Protein AF-A0A843YGQ3-F1 (afdb_monomer_lite)

Radius of gyration: 13.39 Å; chains: 1; bounding box: 24×21×46 Å

Secondary structure (DSSP, 8-state):
--HHHHHHHHHHHHHHHHHS-HHHHHHHHHHHHHHHHHHHHTT----HHHHHHHHHHHHHHHHHHHHT---

Structure (mmCIF, N/CA/C/O backbone):
data_AF-A0A843YGQ3-F1
#
_entry.id   AF-A0A843YGQ3-F1
#
loop_
_atom_site.group_PDB
_atom_site.id
_atom_site.type_symbol
_atom_site.label_atom_id
_atom_site.label_alt_id
_atom_site.label_comp_id
_atom_site.label_asym_id
_atom_site.label_entity_id
_atom_site.label_seq_id
_atom_site.pdbx_PDB_ins_code
_atom_site.Cartn_x
_atom_site.Cartn_y
_atom_site.Cartn_z
_atom_site.occupancy
_atom_site.B_iso_or_equiv
_atom_site.auth_seq_id
_atom_site.auth_comp_id
_atom_site.auth_asym_id
_atom_site.auth_atom_id
_atom_site.pdbx_PDB_model_num
ATOM 1 N N . ME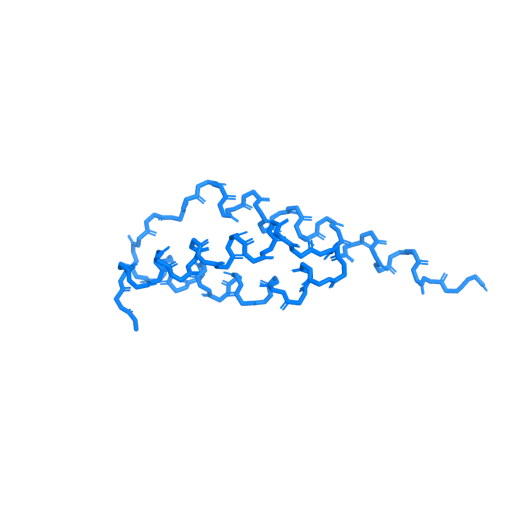T A 1 1 ? -1.360 -6.120 14.369 1.00 61.91 1 MET A N 1
ATOM 2 C CA . MET A 1 1 ? -1.222 -4.670 14.137 1.00 61.91 1 MET A CA 1
ATOM 3 C C . MET A 1 1 ? -2.537 -4.018 14.491 1.00 61.91 1 MET A C 1
ATOM 5 O O . MET A 1 1 ? -3.575 -4.531 14.092 1.00 61.91 1 MET A O 1
ATOM 9 N N . ASN A 1 2 ? -2.507 -2.931 15.249 1.00 85.50 2 ASN A N 1
ATOM 10 C CA . ASN A 1 2 ? -3.694 -2.105 15.454 1.00 85.50 2 ASN A CA 1
ATOM 11 C C . ASN A 1 2 ? -3.961 -1.244 14.209 1.00 85.50 2 ASN A C 1
ATOM 13 O O . ASN A 1 2 ? -3.067 -1.027 13.389 1.00 85.50 2 ASN A O 1
ATOM 17 N N . THR A 1 3 ? -5.168 -0.692 14.085 1.00 86.44 3 THR A N 1
ATOM 18 C CA . THR A 1 3 ? -5.572 0.145 12.942 1.00 86.44 3 THR A CA 1
ATOM 19 C C . THR A 1 3 ? -4.579 1.272 12.630 1.00 86.44 3 THR A C 1
ATOM 21 O O . THR A 1 3 ? -4.248 1.503 11.470 1.00 86.44 3 THR A O 1
ATOM 24 N N . SER A 1 4 ? -4.037 1.944 13.651 1.00 86.25 4 SER A N 1
ATOM 25 C CA . SER A 1 4 ?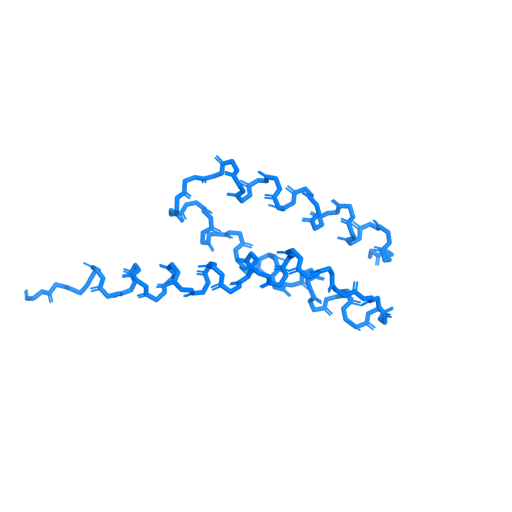 -3.044 3.016 13.472 1.00 86.25 4 SER A CA 1
ATOM 26 C C . SER A 1 4 ? -1.715 2.522 12.890 1.00 86.25 4 SER A C 1
ATOM 28 O O . SER A 1 4 ? -1.083 3.226 12.099 1.00 86.25 4 SER A O 1
ATOM 30 N N . GLU A 1 5 ? -1.293 1.308 13.246 1.00 88.12 5 GLU A N 1
ATOM 31 C CA . GLU A 1 5 ? -0.083 0.689 12.696 1.00 88.12 5 GLU A CA 1
ATOM 32 C C . GLU A 1 5 ? -0.295 0.292 11.235 1.00 88.12 5 GLU A C 1
ATOM 34 O O . GLU A 1 5 ? 0.566 0.568 10.404 1.00 88.12 5 GLU A O 1
ATOM 39 N N . LEU A 1 6 ? -1.466 -0.264 10.902 1.00 87.75 6 LEU A N 1
ATOM 40 C CA . LEU A 1 6 ? -1.842 -0.575 9.521 1.00 87.75 6 LEU A CA 1
ATOM 41 C C . LEU A 1 6 ? -1.876 0.684 8.649 1.00 87.75 6 LEU A C 1
ATOM 43 O O . LEU A 1 6 ? -1.347 0.673 7.543 1.00 87.75 6 LEU A O 1
ATOM 47 N N . LEU A 1 7 ? -2.433 1.791 9.150 1.00 87.38 7 LEU A N 1
ATOM 48 C CA . LEU A 1 7 ? -2.449 3.070 8.432 1.00 87.38 7 LEU A CA 1
ATOM 49 C C . LEU A 1 7 ? -1.043 3.647 8.234 1.00 87.38 7 LEU A C 1
ATOM 51 O O . LEU A 1 7 ? -0.744 4.200 7.176 1.00 87.38 7 LEU A O 1
ATOM 55 N N . THR A 1 8 ? -0.176 3.526 9.240 1.00 90.44 8 THR A N 1
ATOM 56 C CA . THR A 1 8 ? 1.216 3.993 9.158 1.00 90.44 8 THR A CA 1
ATOM 57 C C . THR A 1 8 ? 2.000 3.166 8.148 1.00 90.44 8 THR A C 1
ATOM 59 O O . THR A 1 8 ? 2.679 3.716 7.282 1.00 90.44 8 THR A O 1
ATOM 62 N N . TYR A 1 9 ? 1.846 1.846 8.206 1.00 90.25 9 TYR A N 1
ATOM 63 C CA . TYR A 1 9 ? 2.479 0.930 7.275 1.00 90.25 9 TYR A CA 1
ATOM 64 C C . TYR A 1 9 ? 1.953 1.116 5.845 1.00 90.25 9 TYR A C 1
ATOM 66 O O . TYR A 1 9 ? 2.745 1.174 4.909 1.00 90.25 9 TYR A O 1
ATOM 74 N N . ALA A 1 10 ? 0.647 1.340 5.670 1.00 88.06 10 ALA A N 1
ATOM 75 C CA . ALA A 1 10 ? 0.055 1.647 4.370 1.00 88.06 10 ALA A CA 1
ATOM 76 C C . ALA A 1 10 ? 0.614 2.941 3.757 1.00 88.06 10 ALA A C 1
ATOM 78 O O . ALA A 1 10 ? 0.913 2.972 2.566 1.00 88.06 10 ALA A O 1
ATOM 79 N N . LYS A 1 11 ? 0.809 3.997 4.560 1.00 89.69 11 LYS A N 1
ATOM 80 C CA . LYS A 1 11 ? 1.476 5.231 4.105 1.00 89.69 11 LYS A CA 1
ATOM 81 C C . LYS A 1 11 ? 2.925 4.978 3.704 1.00 89.69 11 LYS A C 1
ATOM 83 O O . LYS A 1 11 ? 3.400 5.539 2.724 1.00 89.69 11 LYS A O 1
ATOM 88 N N . HIS A 1 12 ? 3.636 4.145 4.458 1.00 91.12 12 HIS A N 1
ATOM 89 C CA . HIS A 1 12 ? 5.016 3.811 4.135 1.00 91.12 12 HIS A CA 1
ATOM 90 C C . HIS A 1 12 ? 5.111 3.014 2.823 1.00 91.12 12 HIS A C 1
ATOM 92 O O . HIS A 1 12 ? 5.943 3.332 1.977 1.00 91.12 12 HIS A O 1
ATOM 98 N N . LEU A 1 13 ? 4.206 2.052 2.617 1.00 89.69 13 LEU A N 1
ATOM 99 C CA . LEU A 1 13 ? 4.050 1.331 1.352 1.00 89.69 13 LEU A CA 1
ATOM 100 C C . LEU A 1 13 ? 3.717 2.274 0.194 1.00 89.69 13 LEU A C 1
ATOM 102 O O . LEU A 1 13 ? 4.340 2.173 -0.854 1.00 89.69 13 LEU A O 1
ATOM 106 N N . GLU A 1 14 ? 2.794 3.221 0.383 1.00 89.88 14 GLU A N 1
ATOM 107 C CA . GLU A 1 14 ? 2.465 4.234 -0.630 1.00 89.88 14 GLU A CA 1
ATOM 108 C C . GLU A 1 14 ? 3.716 5.011 -1.065 1.00 89.88 14 GLU A C 1
ATOM 110 O O . GLU A 1 14 ? 3.976 5.136 -2.258 1.00 89.88 14 GLU A O 1
ATOM 115 N N . GLN A 1 15 ? 4.531 5.481 -0.116 1.00 91.06 15 GLN A N 1
ATOM 116 C CA . GLN A 1 15 ? 5.775 6.193 -0.428 1.00 91.06 15 GLN A CA 1
ATOM 117 C C . GLN A 1 15 ? 6.778 5.313 -1.183 1.00 91.06 15 GLN A C 1
ATOM 119 O O . GLN A 1 15 ? 7.393 5.780 -2.140 1.00 91.06 15 GLN A O 1
ATOM 124 N N . GLN A 1 16 ? 6.923 4.044 -0.793 1.00 90.38 16 GLN A N 1
ATOM 125 C CA . GLN A 1 16 ? 7.806 3.107 -1.491 1.00 90.38 16 GLN A CA 1
ATOM 126 C C . GLN A 1 16 ? 7.328 2.816 -2.913 1.00 90.38 16 GLN A C 1
ATOM 128 O O . GLN A 1 16 ? 8.137 2.811 -3.834 1.00 90.38 16 GLN A O 1
ATOM 133 N N . ILE A 1 17 ? 6.021 2.641 -3.114 1.00 88.12 17 ILE A N 1
ATOM 134 C CA . ILE A 1 17 ? 5.430 2.428 -4.437 1.00 88.12 17 ILE A CA 1
ATOM 135 C C . ILE A 1 17 ? 5.646 3.667 -5.307 1.00 88.12 17 ILE A C 1
ATOM 137 O O . ILE A 1 17 ? 6.106 3.553 -6.438 1.00 88.12 17 ILE A O 1
ATOM 141 N N . LEU A 1 18 ? 5.392 4.867 -4.786 1.00 87.00 18 LEU A N 1
ATOM 142 C CA . LEU A 1 18 ? 5.617 6.101 -5.541 1.00 87.00 18 LEU A CA 1
ATOM 143 C C . LEU A 1 18 ? 7.095 6.287 -5.924 1.00 87.00 18 LEU A C 1
ATOM 145 O O . LEU A 1 18 ? 7.371 6.729 -7.039 1.00 87.00 18 LEU A O 1
ATOM 149 N N . ALA A 1 19 ? 8.023 5.906 -5.041 1.00 89.56 19 ALA A N 1
ATOM 150 C CA . ALA A 1 19 ? 9.465 5.975 -5.281 1.00 89.56 19 ALA A CA 1
ATOM 151 C C . ALA A 1 19 ? 10.015 4.840 -6.168 1.00 89.56 19 ALA A C 1
ATOM 153 O O . ALA A 1 19 ? 11.085 4.994 -6.756 1.00 89.56 19 ALA A O 1
ATOM 154 N N . ALA A 1 20 ? 9.321 3.705 -6.263 1.00 87.50 20 ALA A N 1
ATOM 155 C CA . ALA A 1 20 ? 9.741 2.567 -7.071 1.00 87.50 20 ALA A CA 1
ATOM 156 C C . ALA A 1 20 ? 9.442 2.777 -8.565 1.00 87.50 20 ALA A C 1
ATOM 158 O O . ALA A 1 20 ? 8.482 3.450 -8.941 1.00 87.50 20 ALA A O 1
ATOM 159 N N . SER A 1 21 ? 10.255 2.152 -9.419 1.00 80.62 21 SER A N 1
ATOM 160 C CA . SER A 1 21 ? 9.996 2.008 -10.858 1.00 80.62 21 SER A CA 1
ATOM 161 C C . SER A 1 21 ? 8.839 1.037 -11.109 1.00 80.62 21 SER A C 1
ATOM 163 O O . SER A 1 21 ? 8.549 0.205 -10.251 1.00 80.62 21 SER A O 1
ATOM 165 N N . ASP A 1 22 ? 8.211 1.086 -12.283 1.00 73.75 22 ASP A N 1
ATOM 166 C CA . ASP A 1 22 ? 6.977 0.337 -12.582 1.00 73.75 22 ASP A CA 1
ATOM 167 C C . ASP A 1 22 ? 7.068 -1.171 -12.294 1.00 73.75 22 ASP A C 1
ATOM 169 O O . ASP A 1 22 ? 6.177 -1.742 -11.670 1.00 73.75 22 ASP A O 1
ATOM 173 N N . THR A 1 23 ? 8.197 -1.808 -12.598 1.00 75.31 23 THR A N 1
ATOM 174 C CA . THR A 1 23 ? 8.428 -3.225 -12.268 1.00 75.31 23 THR A CA 1
ATOM 175 C C . THR A 1 23 ? 8.547 -3.472 -10.757 1.00 75.31 23 THR A C 1
ATOM 177 O O . THR A 1 23 ? 8.071 -4.478 -10.232 1.00 75.31 23 THR A O 1
ATOM 180 N N . GLY A 1 24 ? 9.163 -2.538 -10.025 1.00 80.94 24 GLY A N 1
ATOM 181 C CA . GLY A 1 24 ? 9.296 -2.609 -8.568 1.00 80.94 24 GLY A CA 1
ATOM 182 C C . GLY A 1 24 ? 7.967 -2.368 -7.853 1.00 80.94 24 GLY A C 1
ATOM 183 O O . GLY A 1 24 ? 7.675 -3.028 -6.859 1.00 80.94 24 GLY A O 1
ATOM 184 N N . ARG A 1 25 ? 7.120 -1.489 -8.399 1.00 84.62 25 ARG A N 1
ATOM 185 C CA . ARG A 1 25 ? 5.774 -1.193 -7.890 1.00 84.62 25 ARG A CA 1
ATOM 186 C C . ARG A 1 25 ? 4.886 -2.432 -7.812 1.00 84.62 25 ARG A C 1
ATOM 188 O O . ARG A 1 25 ? 4.223 -2.644 -6.797 1.00 84.62 25 ARG A O 1
ATOM 195 N N . LEU A 1 26 ? 4.938 -3.291 -8.829 1.00 84.31 26 LEU A N 1
ATOM 196 C CA . LEU A 1 26 ? 4.173 -4.541 -8.870 1.00 84.31 26 LEU A CA 1
ATOM 197 C C . LEU A 1 26 ? 4.526 -5.502 -7.728 1.00 84.31 26 LEU A C 1
ATOM 199 O O . LEU A 1 26 ? 3.652 -6.191 -7.204 1.00 84.31 26 LEU A O 1
ATOM 203 N N . SER A 1 27 ? 5.777 -5.489 -7.264 1.00 86.50 27 SER A N 1
ATOM 204 C CA . SER A 1 27 ? 6.206 -6.322 -6.131 1.00 86.50 27 SER A CA 1
ATOM 205 C C . SER A 1 27 ? 5.561 -5.902 -4.803 1.00 86.50 27 SER A C 1
ATOM 207 O O . SER A 1 27 ? 5.433 -6.716 -3.885 1.00 86.50 27 SER A O 1
ATOM 209 N N . PHE A 1 28 ? 5.104 -4.651 -4.696 1.00 87.75 28 PHE A N 1
ATOM 210 C CA . PHE A 1 28 ? 4.409 -4.133 -3.517 1.00 87.75 28 PHE A CA 1
ATOM 211 C C . PHE A 1 28 ? 2.889 -4.329 -3.570 1.00 87.75 28 PHE A C 1
ATOM 213 O O . PHE A 1 28 ? 2.243 -4.254 -2.525 1.00 87.75 28 PHE A O 1
ATOM 220 N N . GLN A 1 29 ? 2.303 -4.625 -4.735 1.00 86.69 29 GLN A N 1
ATOM 221 C CA . GLN A 1 29 ? 0.863 -4.867 -4.889 1.00 86.69 29 GLN A CA 1
ATOM 222 C C . GLN A 1 29 ? 0.307 -5.932 -3.917 1.00 86.69 29 GLN A C 1
ATOM 224 O O . GLN A 1 29 ? -0.671 -5.640 -3.222 1.00 86.69 29 GLN A O 1
ATOM 229 N N . PRO A 1 30 ? 0.901 -7.137 -3.766 1.00 89.25 30 PRO A N 1
ATOM 230 C CA . PRO A 1 30 ? 0.388 -8.125 -2.813 1.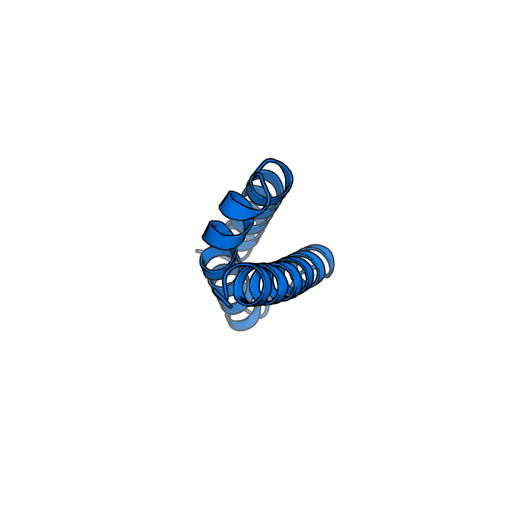00 89.25 30 PRO A CA 1
ATOM 231 C C . PRO A 1 30 ? 0.466 -7.641 -1.357 1.00 89.25 30 PRO A C 1
ATOM 233 O O . PRO A 1 30 ? -0.436 -7.928 -0.567 1.00 89.25 30 PRO A O 1
ATOM 236 N N . GLN A 1 31 ? 1.501 -6.869 -1.006 1.00 90.25 31 GLN A N 1
ATOM 237 C CA . GLN A 1 31 ? 1.652 -6.293 0.334 1.00 90.25 31 GLN A CA 1
ATOM 238 C C . GLN A 1 31 ? 0.601 -5.207 0.588 1.00 90.25 31 GLN A C 1
ATOM 240 O O . GLN A 1 31 ? -0.054 -5.218 1.629 1.00 90.25 31 GLN A O 1
ATOM 245 N N . LEU A 1 32 ? 0.369 -4.321 -0.385 1.00 90.06 32 LEU A N 1
ATOM 246 C CA . LEU A 1 32 ? -0.675 -3.301 -0.320 1.00 90.06 32 LEU A CA 1
ATOM 247 C C . LEU A 1 32 ? -2.053 -3.944 -0.123 1.00 90.06 32 LEU A C 1
ATOM 249 O O . LEU A 1 32 ? -2.770 -3.583 0.808 1.00 90.06 32 LEU A O 1
ATOM 253 N N . ARG A 1 33 ? -2.407 -4.951 -0.931 1.00 90.81 33 ARG A N 1
ATOM 254 C CA . ARG A 1 33 ? -3.701 -5.649 -0.829 1.00 90.81 33 ARG A CA 1
ATOM 255 C C . ARG A 1 33 ? -3.899 -6.336 0.519 1.00 90.81 33 ARG A C 1
ATOM 257 O O . ARG A 1 33 ? -5.012 -6.302 1.047 1.00 90.81 33 ARG A O 1
ATOM 264 N N . ALA A 1 34 ? -2.846 -6.923 1.093 1.00 91.38 34 ALA A N 1
ATOM 265 C CA . ALA A 1 34 ? -2.906 -7.513 2.429 1.00 91.38 34 ALA A CA 1
ATOM 266 C C . ALA A 1 34 ? -3.275 -6.460 3.487 1.00 91.38 34 ALA A C 1
ATOM 268 O O . ALA A 1 34 ? -4.232 -6.652 4.234 1.00 91.38 34 ALA A O 1
ATOM 269 N N . VAL A 1 35 ? -2.610 -5.303 3.465 1.00 91.06 35 VAL A N 1
ATOM 270 C CA . VAL A 1 35 ? -2.865 -4.206 4.412 1.00 91.06 35 VAL A CA 1
ATOM 271 C C . VAL A 1 35 ? -4.255 -3.602 4.226 1.00 91.06 35 VAL A C 1
ATOM 273 O O . VAL A 1 35 ? -4.945 -3.326 5.205 1.00 91.06 35 VAL A O 1
ATOM 276 N N . LEU A 1 36 ? -4.713 -3.426 2.981 1.00 90.69 36 LEU A N 1
ATOM 277 C CA . LEU A 1 36 ? -6.070 -2.943 2.705 1.00 90.69 36 LEU A CA 1
ATOM 278 C C . LEU A 1 36 ? -7.133 -3.923 3.209 1.00 90.69 36 LEU A C 1
ATOM 280 O O . LEU A 1 36 ? -8.174 -3.493 3.709 1.00 90.69 36 LEU A O 1
ATOM 284 N N . ARG A 1 37 ? -6.883 -5.231 3.092 1.00 91.19 37 ARG A N 1
ATOM 285 C CA . ARG A 1 37 ? -7.763 -6.268 3.639 1.00 91.19 37 ARG A CA 1
ATOM 286 C C . ARG A 1 37 ? -7.794 -6.211 5.164 1.00 91.19 37 ARG A C 1
ATOM 288 O O . ARG A 1 37 ? -8.889 -6.206 5.718 1.00 91.19 37 ARG A O 1
ATOM 295 N N . ASP A 1 38 ? -6.640 -6.102 5.816 1.00 91.06 38 ASP A N 1
ATOM 296 C CA . ASP A 1 38 ? -6.554 -6.011 7.278 1.00 91.06 38 ASP A CA 1
ATOM 297 C C . ASP A 1 38 ? -7.221 -4.735 7.812 1.00 91.06 38 ASP A C 1
ATOM 299 O O . ASP A 1 38 ? -7.914 -4.778 8.829 1.00 91.06 38 ASP A O 1
ATOM 303 N N . LEU A 1 39 ? -7.104 -3.607 7.097 1.00 89.19 39 LEU A N 1
ATOM 304 C CA . LEU A 1 39 ? -7.820 -2.367 7.420 1.00 89.19 39 LEU A CA 1
ATOM 305 C C . LEU A 1 39 ? -9.340 -2.561 7.356 1.00 89.19 39 LEU A C 1
ATOM 307 O O . LEU A 1 39 ? -10.033 -2.203 8.308 1.00 89.19 39 LEU A O 1
ATOM 311 N N . ARG A 1 40 ? -9.858 -3.187 6.287 1.00 89.19 40 ARG A N 1
ATOM 312 C CA . ARG A 1 40 ? -11.297 -3.497 6.176 1.00 89.19 40 ARG A CA 1
ATOM 313 C C . ARG A 1 40 ? -11.763 -4.447 7.274 1.00 89.19 40 ARG A C 1
ATOM 315 O O . ARG A 1 40 ? -12.828 -4.232 7.842 1.00 89.19 40 ARG A O 1
ATOM 322 N N . GLN A 1 41 ? -10.983 -5.486 7.573 1.00 90.19 41 GLN A N 1
ATOM 323 C CA . GLN A 1 41 ? -11.309 -6.455 8.624 1.00 90.19 41 GLN A CA 1
ATOM 324 C C . GLN A 1 41 ? -11.293 -5.824 10.018 1.00 90.19 41 GLN A C 1
ATOM 326 O O . GLN A 1 41 ? -12.097 -6.196 10.865 1.00 90.19 41 GLN A O 1
ATOM 331 N N . SER A 1 42 ? -10.439 -4.824 10.229 1.00 86.62 42 SER A N 1
ATOM 332 C CA . SER A 1 42 ? -10.388 -4.039 11.466 1.00 86.62 42 SER A CA 1
ATOM 333 C C . SER A 1 42 ? -11.522 -3.007 11.580 1.00 86.62 42 SER A C 1
ATOM 335 O O . SER A 1 42 ? -11.556 -2.246 12.544 1.00 86.62 42 SER A O 1
ATOM 337 N N . GLY A 1 43 ? -12.435 -2.938 10.600 1.00 86.62 43 GLY A N 1
ATOM 338 C CA . GLY A 1 43 ? -13.528 -1.959 10.553 1.00 86.62 43 GLY A CA 1
ATOM 339 C C . GLY A 1 43 ? -13.072 -0.528 10.252 1.00 86.62 43 GLY A C 1
ATOM 340 O O . GLY A 1 43 ? -13.832 0.416 10.455 1.00 86.62 43 GLY A O 1
ATOM 341 N N . ALA A 1 44 ? -11.834 -0.355 9.788 1.00 85.25 44 ALA A N 1
ATOM 342 C CA . ALA A 1 44 ? -11.273 0.942 9.452 1.00 85.25 44 ALA A CA 1
ATOM 343 C C . ALA A 1 44 ? -11.629 1.337 8.017 1.00 85.25 44 ALA A C 1
ATOM 345 O O . ALA A 1 44 ? -11.636 0.500 7.1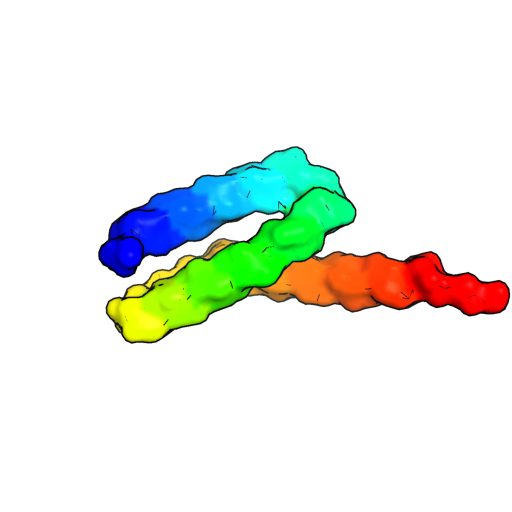09 1.00 85.25 44 ALA A O 1
ATOM 346 N N . ASP A 1 45 ? -11.875 2.629 7.796 1.00 85.25 45 ASP A N 1
ATOM 347 C CA . ASP A 1 45 ? -12.064 3.125 6.438 1.00 85.25 45 ASP A CA 1
ATOM 348 C C . ASP A 1 45 ? -10.751 3.030 5.657 1.00 85.25 45 ASP A C 1
ATOM 350 O O . ASP A 1 45 ? -9.682 3.414 6.140 1.00 85.25 45 ASP A O 1
ATOM 354 N N . VAL A 1 46 ? -10.840 2.495 4.440 1.00 86.62 46 VAL A N 1
ATOM 355 C CA . VAL A 1 46 ? -9.696 2.402 3.538 1.00 86.62 46 VAL A CA 1
ATOM 356 C C . VAL A 1 46 ? -9.590 3.698 2.737 1.00 86.62 46 VAL A C 1
ATOM 358 O O . VAL A 1 46 ? -10.458 3.920 1.879 1.00 86.62 46 VAL A O 1
ATOM 361 N N . PRO A 1 47 ? -8.504 4.481 2.912 1.00 87.25 47 PRO A N 1
ATOM 362 C CA . PRO A 1 47 ? -8.293 5.733 2.200 1.00 87.25 47 PRO A CA 1
ATOM 363 C C . PRO A 1 47 ? -8.425 5.582 0.685 1.00 87.25 47 PRO A C 1
ATOM 365 O O . PRO A 1 47 ? -7.803 4.710 0.071 1.00 87.25 47 PRO A O 1
ATOM 368 N N . SER A 1 48 ? -9.161 6.500 0.057 1.00 87.81 48 SER A N 1
ATOM 369 C CA . SER A 1 48 ? -9.375 6.509 -1.397 1.00 87.81 48 SER A CA 1
ATOM 370 C C . SER A 1 48 ? -8.072 6.566 -2.200 1.00 87.81 48 SER A C 1
ATOM 372 O O . SER A 1 48 ? -8.015 6.023 -3.299 1.00 87.81 48 SER A O 1
ATOM 374 N N . ARG A 1 49 ? -7.014 7.187 -1.654 1.00 87.50 49 ARG A N 1
ATOM 375 C CA . ARG A 1 49 ? -5.681 7.227 -2.285 1.00 87.50 49 ARG A CA 1
ATOM 376 C C . ARG A 1 49 ? -5.081 5.832 -2.452 1.00 87.50 49 ARG A C 1
ATOM 378 O O . ARG A 1 49 ? -4.647 5.502 -3.546 1.00 87.50 49 ARG A O 1
ATOM 385 N N . LEU A 1 50 ? -5.153 4.993 -1.418 1.00 87.31 50 LEU A N 1
ATOM 386 C CA . LEU A 1 50 ? -4.623 3.628 -1.467 1.00 87.31 50 LEU A CA 1
ATOM 387 C C . LEU A 1 50 ? -5.437 2.729 -2.399 1.00 87.31 50 LEU A C 1
ATOM 389 O O . LEU A 1 50 ? -4.864 1.909 -3.103 1.00 87.31 50 LEU A O 1
ATOM 393 N N . ARG A 1 51 ? -6.765 2.912 -2.449 1.00 88.56 51 ARG A N 1
ATOM 394 C CA . ARG A 1 51 ? -7.614 2.226 -3.439 1.00 88.56 51 ARG A CA 1
ATOM 395 C C . ARG A 1 51 ? -7.231 2.593 -4.870 1.00 88.56 51 ARG A C 1
ATOM 397 O O . ARG A 1 51 ? -7.142 1.707 -5.705 1.00 88.56 51 ARG A O 1
ATOM 404 N N . ARG A 1 52 ? -6.986 3.879 -5.147 1.00 89.94 52 ARG A N 1
ATOM 405 C CA . ARG A 1 52 ? -6.508 4.315 -6.468 1.00 89.94 52 ARG A CA 1
ATOM 406 C C . ARG A 1 52 ? -5.148 3.715 -6.800 1.00 89.94 52 ARG A C 1
ATOM 408 O O . ARG A 1 52 ? -4.960 3.272 -7.922 1.00 89.94 52 ARG A O 1
ATOM 415 N N . LEU A 1 53 ? -4.238 3.684 -5.828 1.00 89.50 53 LEU A N 1
ATOM 416 C CA . LEU A 1 53 ? -2.917 3.084 -5.994 1.00 89.50 53 LEU A CA 1
ATOM 417 C C . LEU A 1 53 ? -3.028 1.595 -6.367 1.00 89.50 53 LEU A C 1
ATOM 419 O O . LEU A 1 53 ? -2.382 1.162 -7.308 1.00 89.50 53 LEU A O 1
ATOM 423 N N . ASP A 1 54 ? -3.893 0.838 -5.685 1.00 89.25 54 ASP A N 1
ATOM 424 C CA . ASP A 1 54 ? -4.159 -0.579 -5.984 1.00 89.25 54 ASP A CA 1
ATOM 425 C C . ASP A 1 54 ? -4.702 -0.780 -7.409 1.00 89.25 54 ASP A C 1
ATOM 427 O O . ASP A 1 54 ? -4.197 -1.625 -8.143 1.00 89.25 54 ASP A O 1
ATOM 431 N N . SER A 1 55 ? -5.664 0.050 -7.835 1.00 89.81 55 SER A N 1
ATOM 432 C CA . SER A 1 55 ? -6.197 0.015 -9.205 1.00 89.81 55 SER A CA 1
ATOM 433 C C . SER A 1 55 ? -5.147 0.355 -10.264 1.00 89.81 55 SER A C 1
ATOM 435 O O . SER A 1 55 ? -5.098 -0.310 -11.291 1.00 89.81 55 SER A O 1
ATOM 437 N N . MET A 1 56 ? -4.286 1.347 -10.012 1.00 88.94 56 MET A N 1
ATOM 438 C CA . MET A 1 56 ? -3.182 1.669 -10.923 1.00 88.94 56 MET A CA 1
ATOM 439 C C . MET A 1 56 ? -2.225 0.484 -11.067 1.00 88.94 56 MET A C 1
ATOM 441 O O . MET A 1 56 ? -1.866 0.123 -12.178 1.00 88.94 56 MET A O 1
ATOM 445 N N . LEU A 1 57 ? -1.851 -0.162 -9.959 1.00 87.88 57 LEU A N 1
ATOM 446 C CA . LEU A 1 57 ? -0.973 -1.335 -9.998 1.00 87.88 57 LEU A CA 1
ATOM 447 C C . LEU A 1 57 ? -1.603 -2.512 -10.749 1.00 87.88 57 LEU A C 1
ATOM 449 O O . LEU A 1 57 ? -0.887 -3.265 -11.400 1.00 87.88 57 LEU A O 1
ATOM 453 N N . GLU A 1 58 ? -2.921 -2.689 -10.652 1.00 88.12 58 GLU A N 1
ATOM 454 C CA . GLU A 1 58 ? -3.648 -3.735 -11.379 1.00 88.12 58 GLU A CA 1
ATOM 455 C C . GLU A 1 58 ? -3.6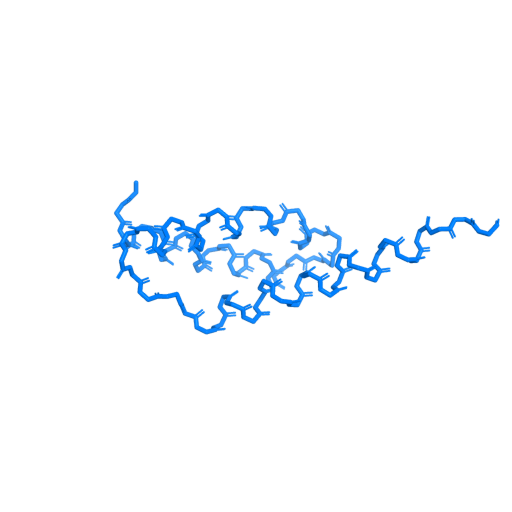38 -3.495 -12.893 1.00 88.12 58 GLU A C 1
ATOM 457 O O . GLU A 1 58 ? -3.380 -4.427 -13.654 1.00 88.12 58 GLU A O 1
ATOM 462 N N . GLU A 1 59 ? -3.827 -2.246 -13.318 1.00 87.44 59 GLU A N 1
ATOM 463 C CA . GLU A 1 59 ? -3.720 -1.847 -14.724 1.00 87.44 59 GLU A CA 1
ATOM 464 C C . GLU A 1 59 ? -2.297 -2.077 -15.255 1.00 87.44 59 GLU A C 1
ATOM 466 O O . GLU A 1 59 ? -2.115 -2.785 -16.243 1.00 87.44 59 GLU A O 1
ATOM 471 N N . GLN A 1 60 ? -1.279 -1.628 -14.516 1.00 84.44 60 GLN A N 1
ATOM 472 C CA . GLN A 1 60 ? 0.125 -1.846 -14.879 1.00 84.44 60 GLN A CA 1
ATOM 473 C C . GLN A 1 60 ? 0.506 -3.334 -14.936 1.00 84.44 60 GLN A C 1
ATOM 475 O O . GLN A 1 60 ? 1.304 -3.744 -15.780 1.00 84.44 60 GLN A O 1
ATOM 480 N N . ALA A 1 61 ? -0.047 -4.156 -14.037 1.00 83.62 61 ALA A N 1
ATOM 481 C CA . ALA A 1 61 ? 0.179 -5.599 -14.035 1.00 83.62 61 ALA A CA 1
ATOM 482 C C . ALA A 1 61 ? -0.411 -6.249 -15.290 1.00 83.62 61 ALA A C 1
ATOM 484 O O . ALA A 1 61 ? 0.223 -7.119 -15.888 1.00 83.62 61 ALA A O 1
ATOM 485 N N . ALA A 1 62 ? -1.611 -5.817 -15.689 1.00 82.50 62 ALA A N 1
ATOM 486 C CA . ALA A 1 62 ? -2.239 -6.269 -16.918 1.00 82.50 62 ALA A CA 1
ATOM 487 C C . ALA A 1 62 ? -1.390 -5.871 -18.134 1.00 82.50 62 ALA A C 1
ATOM 489 O O . ALA A 1 62 ? -1.070 -6.735 -18.946 1.00 82.50 62 ALA A O 1
ATOM 490 N N . GLU A 1 63 ? -0.944 -4.615 -18.222 1.00 80.81 63 GLU A N 1
ATOM 491 C CA . GLU A 1 63 ? -0.093 -4.127 -19.317 1.00 80.81 63 GLU A CA 1
ATOM 492 C C . GLU A 1 63 ? 1.225 -4.910 -19.439 1.00 80.81 63 GLU A C 1
ATOM 494 O O . GLU A 1 63 ? 1.566 -5.379 -20.524 1.00 80.81 63 GLU A O 1
ATOM 499 N N . GLN A 1 64 ? 1.933 -5.142 -18.328 1.00 76.75 64 GLN A N 1
ATOM 500 C CA . GLN A 1 64 ? 3.176 -5.932 -18.305 1.00 76.75 64 GLN A CA 1
ATOM 501 C C . GLN A 1 64 ? 2.962 -7.393 -18.732 1.00 76.75 64 GLN A C 1
ATOM 503 O O . GLN A 1 64 ? 3.847 -8.005 -19.330 1.00 76.75 64 GLN A O 1
ATOM 508 N N . MET A 1 65 ? 1.792 -7.964 -18.437 1.00 68.38 65 MET A N 1
ATOM 509 C CA . MET A 1 65 ? 1.449 -9.326 -18.847 1.00 68.38 65 MET A CA 1
ATOM 510 C C . MET A 1 65 ? 1.186 -9.429 -20.359 1.00 68.38 65 MET A C 1
ATOM 512 O O . MET A 1 65 ? 1.447 -10.483 -20.940 1.00 68.38 65 MET A O 1
ATOM 516 N N . PHE A 1 66 ? 0.709 -8.355 -20.999 1.00 66.31 66 PHE A N 1
ATOM 517 C CA . PHE A 1 66 ? 0.524 -8.297 -22.453 1.00 66.31 66 PHE A CA 1
ATOM 518 C C . PHE A 1 66 ? 1.823 -7.984 -23.207 1.00 66.31 66 PHE A C 1
ATOM 520 O O . PHE A 1 66 ? 2.076 -8.605 -24.236 1.00 66.31 66 PHE A O 1
ATOM 527 N N . ASP A 1 67 ? 2.661 -7.083 -22.688 1.00 63.34 67 ASP A N 1
ATOM 528 C CA . ASP A 1 67 ? 3.927 -6.678 -23.325 1.00 63.34 67 ASP A CA 1
ATOM 529 C C . ASP A 1 67 ? 4.954 -7.828 -23.391 1.00 63.34 67 ASP A C 1
ATOM 531 O O . ASP A 1 67 ? 5.787 -7.889 -24.291 1.00 63.34 67 ASP A O 1
ATOM 535 N N . ASN A 1 68 ? 4.853 -8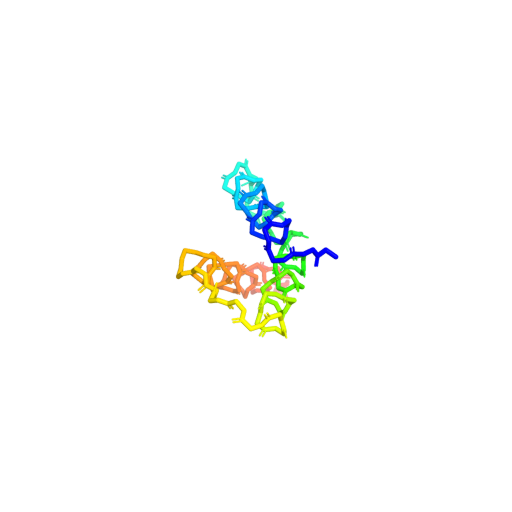.797 -22.473 1.00 55.75 68 ASN A N 1
ATOM 536 C CA . ASN A 1 68 ? 5.761 -9.941 -22.394 1.00 55.75 68 ASN A CA 1
ATOM 537 C C . ASN A 1 68 ? 5.246 -11.215 -23.099 1.00 55.75 68 ASN A C 1
ATOM 539 O O . ASN A 1 68 ? 5.788 -12.298 -22.867 1.00 55.75 68 ASN A O 1
ATOM 543 N N . MET A 1 69 ? 4.199 -11.136 -23.933 1.00 57.31 69 MET A N 1
ATOM 544 C CA . MET A 1 69 ? 3.846 -12.260 -24.809 1.00 57.31 69 MET A CA 1
ATOM 545 C C . MET A 1 69 ? 4.811 -12.293 -26.002 1.00 57.31 69 MET A C 1
ATOM 547 O O . MET A 1 69 ? 4.772 -11.375 -26.824 1.00 57.31 69 MET A O 1
ATOM 551 N N . PRO A 1 70 ? 5.666 -13.325 -26.147 1.00 49.88 70 PRO A N 1
ATOM 552 C CA . PRO A 1 70 ? 6.413 -13.491 -27.381 1.00 49.88 70 PRO A CA 1
ATOM 553 C C . PRO A 1 70 ? 5.411 -13.821 -28.491 1.00 49.88 70 PRO A C 1
ATOM 555 O O . PRO A 1 70 ? 4.607 -14.747 -28.347 1.00 49.88 70 PRO A O 1
ATOM 558 N N . ILE A 1 71 ? 5.444 -13.042 -29.571 1.00 60.47 71 ILE A N 1
ATOM 559 C CA . ILE A 1 71 ? 4.866 -13.456 -30.855 1.00 60.47 71 ILE A CA 1
ATOM 560 C C . ILE A 1 71 ? 5.631 -14.651 -31.424 1.00 60.47 71 ILE A C 1
ATOM 562 O O . ILE A 1 71 ? 6.876 -14.685 -31.278 1.00 60.47 71 ILE A O 1
#

Foldseek 3Di:
DALVVLVVVLVVLVVVLVVDDLVVNLVCLVVLVVSQVVCVVNVHDDDPVSVVSNVVNVVSVVVVVVVPDDD

Sequence (71 aa):
MNTSELLTYAKHLEQQILAASDTGRLSFQPQLRAVLRDLRQSGADVPSRLRRLDSMLEEQAAEQMFDNMPI

pLDDT: mean 84.23, std 9.37, range [49.88, 91.38]

Organism: NCBI:txid2662264